Protein AF-A0A954LK16-F1 (afdb_monomer_lite)

Secondary structure (DSSP, 8-state):
-EEEEEEEE--TT--HHHHHHHHHHHHHHHHHSS-EEEEEEEEEPPHHHHHHHHGGGS---

Structure (mmCIF, N/CA/C/O backbone):
data_AF-A0A954LK16-F1
#
_entry.id   AF-A0A954LK16-F1
#
loop_
_atom_site.group_PDB
_atom_site.id
_atom_site.type_symbol
_atom_site.label_atom_id
_atom_site.label_alt_id
_atom_site.label_comp_id
_atom_site.label_asym_id
_atom_site.label_entity_id
_atom_site.label_seq_id
_atom_site.pdbx_PDB_ins_code
_atom_site.Cartn_x
_atom_site.Cartn_y
_atom_site.Cartn_z
_atom_site.occupancy
_atom_site.B_iso_or_equiv
_atom_site.auth_seq_id
_atom_site.auth_comp_id
_atom_site.auth_asym_id
_atom_site.auth_atom_id
_atom_site.pdbx_PDB_model_num
ATOM 1 N N . MET A 1 1 ? -16.007 -1.447 12.623 1.00 91.94 1 MET A N 1
ATOM 2 C CA . MET A 1 1 ? -16.195 -1.786 11.186 1.00 91.94 1 MET A CA 1
ATOM 3 C C . MET A 1 1 ? -14.889 -2.336 10.616 1.00 91.94 1 MET A C 1
ATOM 5 O O . MET A 1 1 ? -13.839 -1.965 11.115 1.00 91.94 1 MET A O 1
ATOM 9 N N . LYS A 1 2 ? -14.908 -3.232 9.619 1.00 97.88 2 LYS A N 1
ATOM 10 C CA . LYS A 1 2 ? -13.672 -3.770 9.003 1.00 97.88 2 LYS A CA 1
ATOM 11 C C . LYS A 1 2 ? -13.353 -3.026 7.707 1.00 97.88 2 LYS A C 1
ATOM 13 O O . LYS A 1 2 ? -14.276 -2.738 6.950 1.00 97.88 2 LYS A O 1
ATOM 18 N N . ALA A 1 3 ? -12.076 -2.752 7.448 1.00 97.81 3 ALA A N 1
ATOM 19 C CA . ALA A 1 3 ? -11.625 -2.046 6.250 1.00 97.81 3 ALA A CA 1
ATOM 20 C C . ALA A 1 3 ? -10.347 -2.653 5.645 1.00 97.81 3 ALA A C 1
ATOM 22 O O . ALA A 1 3 ? -9.554 -3.310 6.324 1.00 97.81 3 ALA A O 1
ATOM 23 N N . LEU A 1 4 ? -10.164 -2.408 4.345 1.00 98.25 4 LEU A N 1
ATOM 24 C CA . LEU A 1 4 ? -8.961 -2.731 3.581 1.00 98.25 4 LEU A CA 1
ATOM 25 C C . LEU A 1 4 ? -8.188 -1.445 3.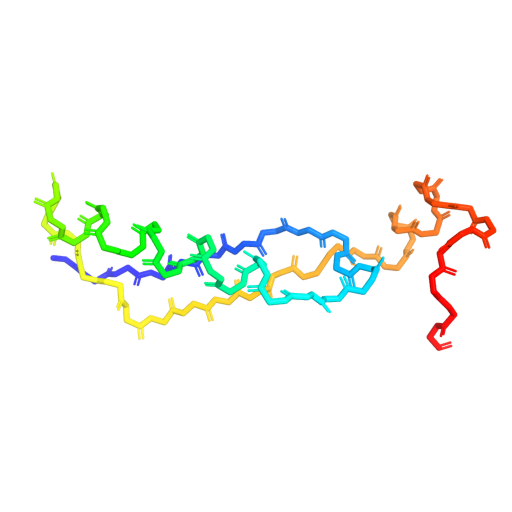290 1.00 98.25 4 LEU A C 1
ATOM 27 O O . LEU A 1 4 ? -8.785 -0.448 2.888 1.00 98.25 4 LEU A O 1
ATOM 31 N N . LEU A 1 5 ? -6.866 -1.482 3.450 1.00 98.31 5 LEU A N 1
ATOM 32 C CA . LEU A 1 5 ? -5.992 -0.358 3.121 1.00 98.31 5 LEU A CA 1
ATOM 33 C C . LEU A 1 5 ? -5.297 -0.605 1.779 1.00 98.31 5 LEU A C 1
ATOM 35 O O . LEU A 1 5 ? -4.513 -1.541 1.645 1.00 98.31 5 LEU A O 1
ATOM 39 N N . THR A 1 6 ? -5.538 0.249 0.790 1.00 98.06 6 THR A N 1
ATOM 40 C CA . THR A 1 6 ? -4.884 0.165 -0.525 1.00 98.06 6 THR A CA 1
ATOM 41 C C . THR A 1 6 ? -3.929 1.332 -0.737 1.00 98.06 6 THR A C 1
ATOM 43 O O . THR A 1 6 ? -4.340 2.484 -0.608 1.00 98.06 6 THR A O 1
ATOM 46 N N . LEU A 1 7 ? -2.683 1.050 -1.123 1.00 98.44 7 LEU A N 1
ATOM 47 C CA . LEU A 1 7 ? -1.720 2.066 -1.552 1.00 98.44 7 LEU A CA 1
ATOM 48 C C . LEU A 1 7 ? -1.479 1.928 -3.058 1.00 98.44 7 LEU A C 1
ATOM 50 O O . LEU A 1 7 ? -0.918 0.932 -3.510 1.00 98.44 7 LEU A O 1
ATOM 54 N N . GLY A 1 8 ? -1.911 2.924 -3.831 1.00 97.62 8 GLY A N 1
ATOM 55 C CA . GLY A 1 8 ? -1.649 3.007 -5.267 1.00 97.62 8 GLY A CA 1
ATOM 56 C C . GLY A 1 8 ? -0.312 3.684 -5.557 1.00 97.62 8 GLY A C 1
ATOM 57 O O . GLY A 1 8 ? 0.037 4.672 -4.911 1.00 97.62 8 GLY A O 1
ATOM 58 N N . GLY A 1 9 ? 0.443 3.185 -6.535 1.00 96.06 9 GLY A N 1
ATOM 59 C CA . GLY A 1 9 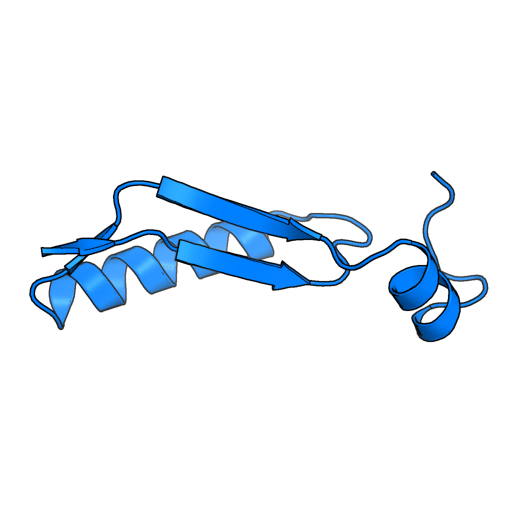? 1.734 3.781 -6.874 1.00 96.06 9 GLY A CA 1
ATOM 60 C C . GLY A 1 9 ? 2.460 3.092 -8.021 1.00 96.06 9 GLY A C 1
ATOM 61 O O . GLY A 1 9 ? 2.112 1.993 -8.433 1.00 96.06 9 GLY A O 1
ATOM 62 N N . ALA A 1 10 ? 3.499 3.750 -8.542 1.00 95.81 10 ALA A N 1
ATOM 63 C CA . ALA A 1 10 ? 4.345 3.175 -9.590 1.00 95.81 10 ALA A CA 1
ATOM 64 C C . ALA A 1 10 ? 5.215 2.012 -9.080 1.00 95.81 10 ALA A C 1
ATOM 66 O O . ALA A 1 10 ? 5.560 1.140 -9.863 1.00 95.81 10 ALA A O 1
ATOM 67 N N . PHE A 1 11 ? 5.583 2.026 -7.790 1.00 95.44 11 PHE A N 1
ATOM 68 C CA . PHE A 1 11 ? 6.419 1.011 -7.132 1.00 95.44 11 PHE A CA 1
ATOM 69 C C . PHE A 1 11 ? 7.651 0.592 -7.949 1.00 95.44 11 PHE A C 1
ATOM 71 O O . PHE A 1 11 ? 7.931 -0.589 -8.130 1.00 95.44 11 PHE A O 1
ATOM 78 N N . ASN A 1 12 ? 8.407 1.587 -8.418 1.00 94.38 12 ASN A N 1
ATOM 79 C CA . ASN A 1 12 ? 9.542 1.414 -9.319 1.00 94.38 12 ASN A CA 1
ATOM 80 C C . ASN A 1 12 ? 10.863 1.904 -8.676 1.00 94.38 12 ASN A C 1
ATOM 82 O O . ASN A 1 12 ? 11.309 3.004 -9.019 1.00 94.38 12 ASN A O 1
ATOM 86 N N . PRO A 1 13 ? 11.497 1.137 -7.760 1.00 93.19 13 PRO A N 1
ATOM 87 C CA . PRO A 1 13 ? 11.039 -0.117 -7.144 1.00 93.19 13 PRO A CA 1
ATOM 88 C C . PRO A 1 13 ? 10.121 0.095 -5.933 1.00 93.19 13 PRO A C 1
ATOM 90 O O . PRO A 1 13 ? 9.945 1.201 -5.418 1.00 93.19 13 PRO A O 1
ATOM 93 N N . VAL A 1 14 ? 9.566 -1.003 -5.421 1.00 95.19 14 VAL A N 1
ATOM 94 C CA . VAL A 1 14 ? 9.029 -1.032 -4.060 1.00 95.19 14 VAL A CA 1
ATOM 95 C C . VAL A 1 14 ? 10.171 -0.892 -3.041 1.00 95.19 14 VAL A C 1
ATOM 97 O O . VAL A 1 14 ? 11.219 -1.515 -3.180 1.00 95.19 14 VAL A O 1
ATOM 100 N N . HIS A 1 15 ? 9.974 -0.083 -1.999 1.00 95.12 15 HIS A N 1
ATOM 101 C CA . HIS A 1 15 ? 10.918 0.076 -0.895 1.00 95.12 15 HIS A CA 1
ATOM 102 C C . HIS A 1 15 ? 10.202 0.141 0.461 1.00 95.12 15 HIS A C 1
ATOM 104 O O . HIS A 1 15 ? 8.980 0.301 0.542 1.00 95.12 15 HIS A O 1
ATOM 110 N N . THR A 1 16 ? 10.977 0.048 1.543 1.00 97.56 16 THR A N 1
ATOM 111 C CA . THR A 1 16 ? 10.485 -0.066 2.928 1.00 97.56 16 THR A CA 1
ATOM 112 C C . THR A 1 16 ? 9.557 1.071 3.349 1.00 97.56 16 THR A C 1
ATOM 114 O O . THR A 1 16 ? 8.603 0.832 4.087 1.00 97.56 16 THR A O 1
ATOM 117 N N . GLN A 1 17 ? 9.763 2.288 2.836 1.00 98.00 17 GLN A N 1
ATOM 118 C CA . GLN A 1 17 ? 8.898 3.427 3.162 1.00 98.00 17 GLN A CA 1
ATOM 119 C C . GLN A 1 17 ? 7.436 3.245 2.705 1.00 98.00 17 GLN A C 1
ATOM 121 O O . GLN A 1 17 ? 6.546 3.746 3.384 1.00 98.00 17 GLN A O 1
ATOM 126 N N . HIS A 1 18 ? 7.152 2.479 1.638 1.00 97.94 18 HIS A N 1
ATOM 127 C CA . HIS A 1 18 ? 5.766 2.175 1.240 1.00 97.94 18 HIS A CA 1
ATOM 128 C C . HIS A 1 18 ? 5.044 1.325 2.292 1.00 97.94 18 HIS A C 1
ATOM 130 O O . HIS A 1 18 ? 3.863 1.513 2.556 1.00 97.94 18 HIS A O 1
ATOM 136 N N . VAL A 1 19 ? 5.762 0.400 2.927 1.00 96.94 19 VAL A N 1
ATOM 137 C CA . VAL A 1 19 ? 5.204 -0.411 4.013 1.00 96.94 19 VAL A CA 1
ATOM 138 C C . VAL A 1 19 ? 5.112 0.416 5.295 1.00 96.94 19 VAL A C 1
ATOM 140 O O . VAL A 1 19 ? 4.125 0.315 6.019 1.00 96.94 19 VAL A O 1
ATOM 143 N N . ALA A 1 20 ? 6.113 1.261 5.568 1.00 98.38 20 ALA A N 1
ATOM 144 C CA . ALA A 1 20 ? 6.125 2.129 6.742 1.00 98.38 20 ALA A CA 1
ATOM 145 C C . ALA A 1 20 ? 4.926 3.089 6.760 1.00 98.38 20 ALA A C 1
ATOM 147 O O . ALA A 1 20 ? 4.254 3.196 7.784 1.00 98.38 20 ALA A O 1
ATOM 148 N N . ILE A 1 21 ? 4.597 3.715 5.625 1.00 98.19 21 ILE A N 1
ATOM 149 C CA . ILE A 1 21 ? 3.431 4.603 5.549 1.00 98.19 21 ILE A CA 1
ATOM 150 C C . ILE A 1 21 ? 2.116 3.839 5.747 1.00 98.19 21 ILE A C 1
ATOM 152 O O . ILE A 1 21 ? 1.236 4.326 6.446 1.00 98.19 21 ILE A O 1
ATOM 156 N N . MET A 1 22 ? 1.986 2.617 5.219 1.00 98.50 22 MET A N 1
ATOM 157 C CA . MET A 1 22 ? 0.784 1.806 5.445 1.00 98.50 22 MET A CA 1
ATOM 158 C C . MET A 1 22 ? 0.618 1.406 6.917 1.00 98.50 22 MET A C 1
ATOM 160 O O . MET A 1 22 ? -0.507 1.377 7.413 1.00 98.50 22 MET A O 1
ATOM 164 N N . LYS A 1 23 ? 1.721 1.136 7.628 1.00 98.38 23 LYS A N 1
ATOM 165 C CA . LYS A 1 23 ? 1.698 0.876 9.078 1.00 98.38 23 LYS A CA 1
ATOM 166 C C . LYS A 1 23 ? 1.243 2.106 9.860 1.00 98.38 23 LYS A C 1
ATOM 168 O O . LYS A 1 23 ? 0.321 1.993 10.659 1.00 98.38 23 LYS A O 1
ATOM 173 N N . LEU A 1 24 ? 1.813 3.272 9.554 1.00 98.56 24 LEU A N 1
ATOM 174 C CA . LEU A 1 24 ? 1.424 4.536 10.182 1.00 98.56 24 LEU A CA 1
ATOM 175 C C . LEU A 1 24 ? -0.057 4.862 9.937 1.00 98.56 24 LEU A C 1
ATOM 177 O O . LEU A 1 24 ? -0.775 5.228 10.861 1.00 98.56 24 LEU A O 1
ATOM 181 N N . ILE A 1 25 ? -0.538 4.690 8.701 1.00 98.31 25 ILE A N 1
ATOM 182 C CA . ILE A 1 25 ? -1.951 4.917 8.367 1.00 98.31 25 ILE A CA 1
ATOM 183 C C . ILE A 1 25 ? -2.850 3.972 9.160 1.00 98.31 25 ILE A C 1
ATOM 185 O O . ILE A 1 25 ? -3.862 4.417 9.693 1.00 98.31 25 ILE A O 1
ATOM 189 N N . ARG A 1 26 ? -2.489 2.687 9.271 1.00 98.50 26 ARG A N 1
ATOM 190 C CA . ARG A 1 26 ? -3.239 1.743 10.103 1.00 98.50 26 ARG A CA 1
ATOM 1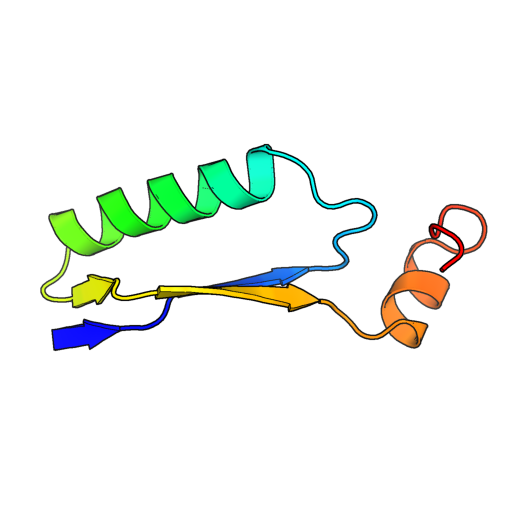91 C C . ARG A 1 26 ? -3.334 2.235 11.549 1.00 98.50 26 ARG A C 1
ATOM 193 O O . ARG A 1 26 ? -4.436 2.277 12.079 1.00 98.50 26 ARG A O 1
ATOM 200 N N . GLU A 1 27 ? -2.215 2.615 12.160 1.00 98.50 27 GLU A N 1
ATOM 201 C CA . GLU A 1 27 ? -2.178 3.086 13.553 1.00 98.50 27 GLU A CA 1
ATOM 202 C C . GLU A 1 27 ? -3.065 4.319 13.766 1.00 98.50 27 GLU A C 1
ATOM 204 O O . GLU A 1 27 ? -3.837 4.380 14.724 1.00 98.50 27 GLU A O 1
ATOM 209 N N . ILE A 1 28 ? -3.013 5.284 12.845 1.00 98.56 28 ILE A N 1
ATOM 210 C CA . ILE A 1 28 ? -3.853 6.485 12.905 1.00 98.56 28 ILE A CA 1
ATOM 211 C C . ILE A 1 28 ? -5.331 6.122 12.728 1.00 98.56 28 ILE A C 1
ATOM 213 O O . ILE A 1 28 ? -6.163 6.556 13.519 1.00 98.56 28 ILE A O 1
ATOM 217 N N . VAL A 1 29 ? -5.682 5.318 11.723 1.00 98.31 29 VAL A N 1
ATOM 218 C CA . VAL A 1 29 ? -7.083 4.961 11.444 1.00 98.31 29 VAL A CA 1
ATOM 219 C C . VAL A 1 29 ? -7.689 4.164 12.598 1.00 98.31 29 VAL A C 1
ATOM 221 O O . VAL A 1 29 ? -8.789 4.492 13.035 1.00 98.31 29 VAL A O 1
ATOM 224 N N . GLU A 1 30 ? -6.974 3.171 13.129 1.00 98.19 30 GLU A N 1
ATOM 225 C CA . GLU A 1 30 ? -7.463 2.343 14.242 1.00 98.19 30 GLU A CA 1
ATOM 226 C C . GLU A 1 30 ? -7.541 3.119 15.571 1.00 98.19 30 GLU A C 1
ATOM 228 O O . GLU A 1 30 ? -8.318 2.738 16.441 1.00 98.19 30 GLU A O 1
ATOM 233 N N . SER A 1 31 ? -6.779 4.211 15.740 1.00 98.25 31 SER A N 1
ATOM 234 C CA . SER A 1 31 ? -6.829 5.051 16.953 1.00 98.25 31 SER A CA 1
ATOM 235 C C . SER A 1 31 ? -7.814 6.221 16.877 1.00 98.25 31 SER A C 1
ATOM 237 O O . SER A 1 31 ? -8.228 6.733 17.915 1.00 98.25 31 SER A O 1
ATOM 239 N N . THR A 1 32 ? -8.195 6.659 15.674 1.00 98.44 32 THR A N 1
ATOM 240 C CA . THR A 1 32 ? -9.043 7.853 15.471 1.00 98.44 32 THR A CA 1
ATOM 241 C C . THR A 1 32 ? -10.427 7.544 14.911 1.00 98.44 32 THR A C 1
ATOM 243 O O . THR A 1 32 ? -11.270 8.436 14.824 1.00 98.44 32 THR A O 1
ATOM 246 N N . THR A 1 33 ? -10.684 6.294 14.528 1.00 97.69 33 THR A N 1
ATOM 247 C CA . THR A 1 33 ? -11.948 5.865 13.922 1.00 97.69 33 THR A CA 1
ATOM 248 C C . THR A 1 33 ? -12.384 4.508 14.476 1.00 97.69 33 THR A C 1
ATOM 250 O O . THR A 1 33 ? -11.626 3.823 15.150 1.00 97.69 33 THR A O 1
ATOM 253 N N . GLU A 1 34 ? -13.600 4.071 14.145 1.00 97.75 34 GLU A N 1
ATOM 254 C CA . GLU A 1 34 ? -14.102 2.733 14.497 1.00 97.75 34 GLU A CA 1
ATOM 255 C C . GLU A 1 34 ? -13.698 1.640 13.486 1.00 97.75 34 GLU A C 1
ATOM 257 O O . GLU A 1 34 ? -14.242 0.523 13.495 1.00 97.75 34 GLU A O 1
ATOM 262 N N . PHE A 1 35 ? -12.805 1.959 12.544 1.00 98.38 35 PHE A N 1
ATOM 263 C CA . PHE A 1 35 ? -12.318 1.002 11.561 1.00 98.38 35 PHE A CA 1
ATOM 264 C C . PHE A 1 35 ? -11.164 0.169 12.109 1.00 98.38 35 PHE A C 1
ATOM 266 O O . PHE A 1 35 ? -10.231 0.681 12.712 1.00 98.38 35 PHE A O 1
ATOM 273 N N . GLN A 1 36 ? -11.206 -1.124 11.803 1.00 98.25 36 GLN A N 1
ATOM 274 C CA . GLN A 1 36 ? -10.104 -2.060 11.968 1.00 98.25 36 GLN A CA 1
ATOM 275 C C . GLN A 1 36 ? -9.554 -2.421 10.584 1.00 98.25 36 GLN A C 1
ATOM 277 O O . GLN A 1 36 ? -10.305 -2.918 9.732 1.00 98.25 36 GLN A O 1
ATOM 282 N N . ILE A 1 37 ? -8.259 -2.203 10.356 1.00 98.31 37 ILE A N 1
ATOM 283 C CA . ILE A 1 37 ? -7.593 -2.560 9.101 1.00 98.31 37 ILE A CA 1
ATOM 284 C C . ILE A 1 37 ? -7.227 -4.043 9.147 1.00 98.31 37 ILE A C 1
ATOM 286 O O . ILE A 1 37 ? -6.373 -4.466 9.923 1.00 98.31 37 ILE A O 1
ATOM 290 N N . VAL A 1 38 ? -7.856 -4.849 8.291 1.00 98.06 38 VAL A N 1
ATOM 291 C CA . VAL A 1 38 ? -7.646 -6.310 8.291 1.00 98.06 38 VAL A CA 1
ATOM 292 C C . VAL A 1 38 ? -6.590 -6.773 7.290 1.00 98.06 38 VAL A C 1
ATOM 294 O O . VAL A 1 38 ? -6.016 -7.844 7.461 1.00 98.06 38 VAL A O 1
ATOM 297 N N . ALA A 1 39 ? -6.324 -5.975 6.253 1.00 98.12 39 ALA A N 1
ATOM 298 C CA . ALA A 1 39 ? -5.276 -6.236 5.274 1.00 98.12 39 ALA A CA 1
ATOM 299 C C . ALA A 1 39 ? -4.840 -4.949 4.559 1.00 98.12 39 ALA A C 1
ATOM 301 O O . ALA A 1 39 ? -5.604 -3.986 4.444 1.00 98.12 39 ALA A O 1
ATOM 302 N N . GLY A 1 40 ? -3.600 -4.968 4.067 1.00 97.62 40 GLY A N 1
ATOM 303 C CA . GLY A 1 40 ? -3.017 -3.927 3.233 1.00 97.62 40 GLY A CA 1
ATOM 304 C C . GLY A 1 40 ? -2.636 -4.479 1.860 1.00 97.62 40 GLY A C 1
ATOM 305 O O . GLY A 1 40 ? -1.988 -5.521 1.788 1.00 97.62 40 GLY A O 1
ATOM 306 N N . TYR A 1 41 ? -2.992 -3.773 0.789 1.00 98.19 41 TYR A N 1
ATOM 307 C CA . TYR A 1 41 ? -2.627 -4.124 -0.584 1.00 98.19 41 TYR A CA 1
ATOM 308 C C . TYR A 1 41 ? -1.854 -2.988 -1.250 1.00 98.19 41 TYR A C 1
ATOM 310 O O . TYR A 1 41 ? -2.280 -1.831 -1.232 1.00 98.19 41 TYR A O 1
ATOM 318 N N . LEU A 1 42 ? -0.734 -3.326 -1.886 1.00 97.75 42 LEU A N 1
ATOM 319 C CA . LEU A 1 42 ? -0.132 -2.457 -2.891 1.00 97.75 42 LEU A CA 1
ATOM 320 C C . LEU A 1 42 ? -0.908 -2.653 -4.193 1.00 97.75 42 LEU A C 1
ATOM 322 O O . LEU A 1 42 ? -1.131 -3.789 -4.606 1.00 97.75 42 LEU A O 1
ATOM 326 N N . ALA A 1 43 ? -1.312 -1.556 -4.825 1.00 97.38 43 ALA A N 1
ATOM 327 C CA . ALA A 1 43 ? -2.001 -1.541 -6.111 1.00 97.38 43 ALA A CA 1
ATOM 328 C C . ALA A 1 43 ? -1.076 -0.899 -7.161 1.00 97.38 43 ALA A C 1
ATOM 330 O O . ALA A 1 43 ? -1.082 0.329 -7.314 1.00 97.38 43 ALA A O 1
ATOM 331 N N . PRO A 1 44 ? -0.211 -1.689 -7.830 1.00 95.62 44 PRO A N 1
ATOM 332 C CA . PRO A 1 44 ? 0.736 -1.154 -8.792 1.00 95.62 44 PRO A CA 1
ATOM 333 C C . PRO A 1 44 ? 0.038 -0.505 -9.976 1.00 95.62 44 PRO A C 1
ATOM 335 O O . PRO A 1 44 ? -0.933 -1.033 -10.519 1.00 95.62 44 PRO A O 1
ATOM 338 N N . ALA A 1 45 ? 0.562 0.643 -10.387 1.00 96.31 45 ALA A N 1
ATOM 339 C CA . ALA A 1 45 ? 0.166 1.266 -11.632 1.00 96.31 45 ALA A CA 1
ATOM 340 C C . ALA A 1 45 ? 0.524 0.360 -12.819 1.00 96.31 45 ALA A C 1
ATOM 342 O O . ALA A 1 45 ? 1.454 -0.446 -12.757 1.00 96.31 45 ALA A O 1
ATOM 343 N N . THR A 1 46 ? -0.209 0.520 -13.918 1.00 95.50 46 THR A N 1
ATOM 344 C CA . THR A 1 46 ? 0.047 -0.245 -15.137 1.00 95.50 46 THR A CA 1
ATOM 345 C C . THR A 1 46 ? 1.442 0.043 -15.684 1.00 95.50 46 THR A C 1
ATOM 347 O O . THR A 1 46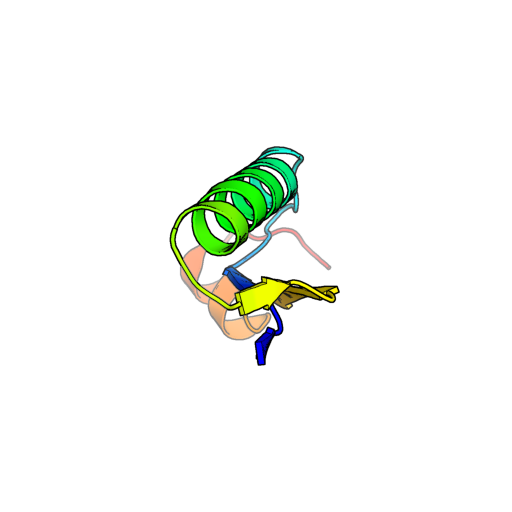 ? 1.953 1.161 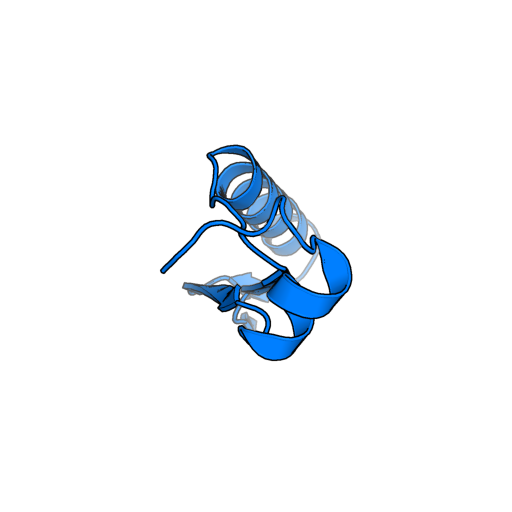-15.586 1.00 95.50 46 THR A O 1
ATOM 350 N N . ASP A 1 47 ? 2.038 -0.956 -16.327 1.00 93.12 47 ASP A N 1
ATOM 351 C CA . ASP A 1 47 ? 3.355 -0.833 -16.956 1.00 93.12 47 ASP A CA 1
ATOM 352 C C . ASP A 1 47 ? 3.411 0.336 -17.956 1.00 93.12 47 ASP A C 1
ATOM 354 O O . ASP A 1 47 ? 4.356 1.123 -17.950 1.00 93.12 47 ASP A O 1
ATOM 358 N N . GLY A 1 48 ? 2.339 0.536 -18.733 1.00 94.75 48 GLY A N 1
ATOM 359 C CA . GLY A 1 48 ? 2.197 1.689 -19.625 1.00 94.75 48 GLY A CA 1
ATOM 360 C C . GLY A 1 48 ? 2.311 3.026 -18.887 1.00 94.75 48 GLY A C 1
ATOM 361 O O . GLY A 1 48 ? 3.104 3.876 -19.286 1.00 94.75 48 GLY A O 1
ATOM 362 N N . TYR A 1 49 ? 1.597 3.199 -17.767 1.00 95.56 49 TYR A N 1
ATOM 363 C CA . TYR A 1 49 ? 1.711 4.411 -16.950 1.00 95.56 49 TYR A CA 1
ATOM 364 C C . TYR A 1 49 ? 3.141 4.614 -16.431 1.00 95.56 49 TYR A C 1
ATOM 366 O O . TYR A 1 49 ? 3.689 5.716 -16.533 1.00 95.56 49 TYR A O 1
ATOM 374 N N . VAL A 1 50 ? 3.764 3.561 -15.892 1.00 96.12 50 VAL A N 1
ATOM 375 C CA . VAL A 1 50 ? 5.111 3.638 -15.305 1.00 96.12 50 VAL A CA 1
ATOM 376 C C . VAL A 1 50 ? 6.156 3.983 -16.369 1.00 96.12 50 VAL A C 1
ATOM 378 O O . VAL A 1 50 ? 6.951 4.905 -16.162 1.00 96.12 50 VAL A O 1
ATOM 381 N N . LYS A 1 51 ? 6.112 3.324 -17.534 1.00 94.62 51 LYS A N 1
ATOM 382 C CA . LYS A 1 51 ? 7.004 3.587 -18.674 1.00 94.62 51 LYS A CA 1
ATOM 383 C C . LYS A 1 51 ? 6.818 4.989 -19.243 1.00 94.62 51 LYS A C 1
ATOM 385 O O . LYS A 1 51 ? 7.809 5.663 -19.515 1.00 94.62 51 LYS A O 1
ATOM 390 N N . THR A 1 52 ? 5.584 5.474 -19.371 1.00 95.81 52 THR A N 1
ATOM 391 C CA . THR A 1 52 ? 5.328 6.850 -19.823 1.00 95.81 52 THR A CA 1
ATOM 392 C C . THR A 1 52 ? 5.856 7.879 -18.822 1.00 95.81 52 THR A C 1
ATOM 394 O O . THR A 1 52 ? 6.475 8.864 -19.228 1.00 95.81 52 THR A O 1
ATOM 397 N N . LYS A 1 53 ? 5.664 7.644 -17.517 1.00 94.44 53 LYS A N 1
ATOM 398 C CA . LYS A 1 53 ? 6.104 8.556 -16.451 1.00 94.44 53 LYS A CA 1
ATOM 399 C C . LYS A 1 53 ? 7.627 8.619 -16.322 1.00 94.44 53 LYS A C 1
ATOM 401 O O . LYS A 1 53 ? 8.185 9.709 -16.230 1.00 94.44 53 LYS A O 1
ATOM 406 N N . LEU A 1 54 ? 8.288 7.464 -16.266 1.00 95.50 54 LEU A N 1
ATOM 407 C CA . LEU A 1 54 ? 9.713 7.359 -15.930 1.00 95.50 54 LEU A CA 1
ATOM 408 C C . LEU A 1 54 ? 10.621 7.244 -17.162 1.00 95.50 54 LEU A C 1
ATOM 410 O O . LEU A 1 54 ? 11.828 7.455 -17.053 1.00 95.50 54 LEU A O 1
ATOM 414 N N . LYS A 1 55 ? 10.066 6.968 -18.349 1.00 94.31 55 LYS A N 1
ATOM 415 C CA . LYS A 1 55 ? 10.809 6.821 -19.610 1.00 94.31 55 LYS A CA 1
ATOM 416 C C . LYS A 1 55 ? 11.966 5.826 -19.446 1.00 94.31 55 LYS A C 1
ATOM 418 O O . LYS A 1 55 ? 11.757 4.695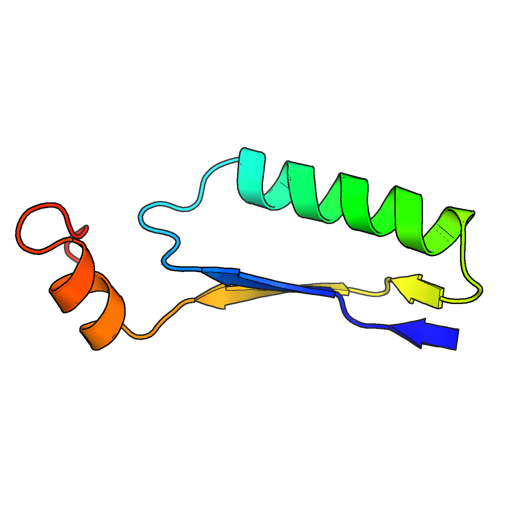 -19.024 1.00 94.31 55 LYS A O 1
ATOM 423 N N . HIS A 1 56 ? 13.193 6.250 -19.743 1.00 94.00 56 HIS A N 1
ATOM 424 C CA . HIS A 1 56 ? 14.395 5.423 -19.635 1.00 94.00 56 HIS A CA 1
ATOM 425 C C . HIS A 1 56 ? 14.787 5.079 -18.185 1.00 94.00 56 HIS A C 1
ATOM 427 O O . HIS A 1 56 ? 15.646 4.225 -17.995 1.00 94.00 56 HIS A O 1
ATOM 433 N N . LEU A 1 57 ? 14.171 5.721 -17.182 1.00 94.06 57 LEU A N 1
ATOM 434 C CA . LEU A 1 57 ? 14.365 5.430 -15.756 1.00 94.06 57 LEU A CA 1
ATOM 435 C C . LEU A 1 57 ? 13.387 4.370 -15.225 1.00 94.06 57 LEU A C 1
ATOM 437 O O . LEU A 1 57 ? 13.505 3.950 -14.073 1.00 94.06 57 LEU A O 1
ATOM 441 N N . ALA A 1 58 ? 12.394 3.954 -16.022 1.00 93.50 58 ALA A N 1
ATOM 442 C CA . ALA A 1 58 ? 11.520 2.850 -15.642 1.00 93.50 58 ALA A CA 1
ATOM 443 C C . ALA A 1 58 ? 12.363 1.580 -15.462 1.00 93.50 58 ALA A C 1
ATOM 445 O O . ALA A 1 58 ? 13.215 1.272 -16.303 1.00 93.50 58 ALA A O 1
ATOM 446 N N . MET A 1 59 ? 12.129 0.837 -14.378 1.00 87.25 59 MET A N 1
ATOM 447 C CA . MET A 1 59 ? 12.734 -0.480 -14.234 1.00 87.25 59 MET A CA 1
ATOM 448 C C . MET A 1 59 ? 12.229 -1.358 -15.369 1.00 87.25 59 MET A C 1
ATOM 450 O O . MET A 1 59 ? 11.054 -1.324 -15.737 1.00 87.25 59 MET A O 1
ATOM 454 N N . LYS A 1 60 ? 13.143 -2.137 -15.934 1.00 79.25 60 LYS A N 1
ATOM 455 C CA . LYS A 1 60 ? 12.805 -3.127 -16.947 1.00 79.25 60 LYS A CA 1
ATOM 456 C C . LYS A 1 60 ? 12.320 -4.371 -16.207 1.00 79.25 60 LYS A C 1
ATOM 458 O O . LYS A 1 60 ? 13.078 -4.922 -15.412 1.00 79.25 60 LYS A O 1
ATOM 463 N N . GLY A 1 61 ? 11.049 -4.709 -16.404 1.00 66.38 61 GLY A N 1
ATOM 464 C CA . GLY A 1 61 ? 10.478 -5.996 -16.002 1.00 66.38 61 GLY A CA 1
ATOM 465 C C . GLY A 1 61 ? 10.900 -7.113 -16.940 1.00 66.38 61 GLY A C 1
ATOM 466 O O . GLY A 1 61 ? 11.260 -6.794 -18.099 1.00 66.38 61 GLY A O 1
#

Sequence (61 aa):
MKALLTLGGAFNPVHTQHVAIMKLIREIVESTTEFQIVAGYLAPATDGYVKTKLKHLAMKG

pLDDT: mean 95.85, std 4.88, range [66.38, 98.56]

Foldseek 3Di:
DEDEAEDEDQPLPPDPVVVVVVVVVQVCPVVPHVYHHPYYDYDHDDPVVQCVVQPVSRDDD

Radius of gyration: 14.42 Å; chains: 1; bounding box: 31×15×37 Å